Protein AF-D2W5L0-F1 (afdb_monomer_lite)

Organism: Naegleria gruberi (NCBI:txid5762)

Secondary structure (DSSP, 8-state):
------GGGGS-TTSTTS--HHHHHHHHHHHHH---TTS------PBPTTS-B------EEEE-SS-EEEE-HHHHTTSHHHHHHHHH-SSEEEETTEEEEE-GGGGHHHHTS--STT----HHHHHHHHHHHHHS----TTTSS-HHHHHHHHHHHHHTT-HHHHHH-

pLDDT: mean 71.84, std 18.31, range [31.3, 93.44]

Structure (mmCIF, N/CA/C/O backbone):
data_AF-D2W5L0-F1
#
_entry.id   AF-D2W5L0-F1
#
loop_
_atom_site.group_PDB
_atom_site.id
_atom_site.type_symbol
_atom_site.label_atom_id
_atom_site.label_alt_id
_atom_site.label_comp_id
_atom_site.label_asym_id
_atom_site.label_entity_id
_atom_site.label_seq_id
_atom_site.pdbx_PDB_ins_code
_atom_site.Cartn_x
_atom_site.Cartn_y
_atom_site.Cartn_z
_atom_site.occupancy
_atom_site.B_iso_or_equiv
_atom_site.auth_seq_id
_atom_site.auth_comp_id
_atom_site.auth_asym_id
_atom_site.auth_atom_id
_atom_site.pdbx_PDB_model_num
ATOM 1 N N . MET A 1 1 ? -15.204 -23.985 -0.848 1.00 31.30 1 MET A N 1
ATOM 2 C CA . MET A 1 1 ? -13.867 -24.416 -1.318 1.00 31.30 1 MET A CA 1
ATOM 3 C C . MET A 1 1 ? -13.278 -23.299 -2.170 1.00 31.30 1 MET A C 1
ATOM 5 O O . MET A 1 1 ? -13.774 -23.070 -3.264 1.00 31.30 1 MET A O 1
ATOM 9 N N . SER A 1 2 ? -12.301 -22.550 -1.650 1.00 31.39 2 SER A N 1
ATOM 10 C CA . SER A 1 2 ? -11.666 -21.446 -2.387 1.00 31.39 2 SER A CA 1
ATOM 11 C C . SER A 1 2 ? -10.577 -22.006 -3.306 1.00 31.39 2 SER A C 1
ATOM 13 O O . SER A 1 2 ? -9.600 -22.583 -2.828 1.00 31.39 2 SER A O 1
ATOM 15 N N . LYS A 1 3 ? -10.767 -21.903 -4.627 1.00 35.81 3 LYS A N 1
ATOM 16 C CA . LYS A 1 3 ? -9.747 -22.270 -5.617 1.00 35.81 3 LYS A CA 1
ATOM 17 C C . LYS A 1 3 ? -8.685 -21.168 -5.624 1.00 35.81 3 LYS A C 1
ATOM 19 O O . LYS A 1 3 ? -8.900 -20.114 -6.210 1.00 35.81 3 LYS A O 1
ATOM 24 N N . ARG A 1 4 ? -7.546 -21.401 -4.964 1.00 36.72 4 ARG A N 1
ATOM 25 C CA . ARG A 1 4 ? -6.358 -20.547 -5.113 1.00 36.72 4 ARG A CA 1
ATOM 26 C C . ARG A 1 4 ? -5.865 -20.672 -6.557 1.00 36.72 4 ARG A C 1
ATOM 28 O O . ARG A 1 4 ? -5.396 -21.734 -6.956 1.00 36.72 4 ARG A O 1
ATOM 35 N N . PHE A 1 5 ? -6.030 -19.614 -7.345 1.00 41.06 5 PHE A N 1
ATOM 36 C CA . PHE A 1 5 ? -5.530 -19.553 -8.715 1.00 41.06 5 PHE A CA 1
ATOM 37 C C . PHE A 1 5 ? -4.002 -19.427 -8.672 1.00 41.06 5 PHE A C 1
ATOM 39 O O . PHE A 1 5 ? -3.466 -18.446 -8.157 1.00 41.06 5 PHE A O 1
ATOM 46 N N . ASN A 1 6 ? -3.292 -20.449 -9.152 1.00 42.66 6 ASN A N 1
ATOM 47 C CA . ASN A 1 6 ? -1.832 -20.461 -9.173 1.00 42.66 6 ASN A CA 1
ATOM 48 C C . ASN A 1 6 ? -1.334 -19.763 -10.447 1.00 42.66 6 ASN A C 1
ATOM 50 O O . ASN A 1 6 ? -1.079 -20.407 -11.464 1.00 42.66 6 ASN A O 1
ATOM 54 N N . TRP A 1 7 ? -1.246 -18.436 -10.397 1.00 46.84 7 TRP A N 1
ATOM 55 C CA . TRP A 1 7 ? -0.868 -17.562 -11.515 1.00 46.84 7 TRP A CA 1
ATOM 56 C C . TRP A 1 7 ? 0.467 -17.949 -12.177 1.00 46.84 7 TRP A C 1
ATOM 58 O O . TRP A 1 7 ? 0.581 -17.879 -13.397 1.00 46.84 7 TRP A O 1
ATOM 68 N N . LEU A 1 8 ? 1.425 -18.481 -11.407 1.00 43.41 8 LEU A N 1
ATOM 69 C CA . LEU A 1 8 ? 2.719 -18.959 -11.914 1.00 43.41 8 LEU A CA 1
ATOM 70 C C . LEU A 1 8 ? 2.595 -20.124 -12.909 1.00 43.41 8 LEU A C 1
ATOM 72 O O . LEU A 1 8 ? 3.443 -20.290 -13.780 1.00 43.41 8 LEU A O 1
ATOM 76 N N . SER A 1 9 ? 1.533 -20.929 -12.807 1.00 50.88 9 SER A N 1
ATOM 77 C CA . SER A 1 9 ? 1.314 -22.076 -13.700 1.00 50.88 9 SER A CA 1
ATOM 78 C C . SER A 1 9 ? 0.756 -21.698 -15.079 1.00 50.88 9 SER A C 1
ATOM 80 O O . SER A 1 9 ? 0.697 -22.548 -15.963 1.00 50.88 9 SER A O 1
ATOM 82 N N . ALA A 1 10 ? 0.372 -20.431 -15.279 1.00 52.16 10 ALA A N 1
ATOM 83 C CA . ALA A 1 10 ? -0.174 -19.924 -16.537 1.00 52.16 10 ALA A CA 1
ATOM 84 C C . ALA A 1 10 ? 0.893 -19.339 -17.490 1.00 52.16 10 ALA A C 1
ATOM 86 O O . ALA A 1 10 ? 0.531 -18.816 -18.549 1.00 52.16 10 ALA A O 1
ATOM 87 N N . TRP A 1 11 ? 2.185 -19.412 -17.138 1.00 45.28 11 TRP A N 1
ATOM 88 C CA . TRP A 1 11 ? 3.288 -18.971 -17.998 1.00 45.28 11 TRP A CA 1
ATOM 89 C C . TRP A 1 11 ? 3.911 -20.121 -18.800 1.00 45.28 11 TRP A C 1
ATOM 91 O O . TRP A 1 11 ? 4.320 -21.130 -18.218 1.00 45.28 11 TRP A O 1
ATOM 101 N N . PRO A 1 12 ? 4.098 -19.952 -20.121 1.00 44.41 12 PRO A N 1
ATOM 102 C CA . PRO A 1 12 ? 5.098 -20.707 -20.864 1.00 44.41 12 PRO A CA 1
ATOM 103 C C . PRO A 1 12 ? 6.485 -20.369 -20.296 1.00 44.41 12 PRO A C 1
ATOM 105 O O . PRO A 1 12 ? 6.869 -19.199 -20.251 1.00 44.41 12 PRO A O 1
ATOM 108 N N . ARG A 1 13 ? 7.242 -21.383 -19.854 1.00 46.91 13 ARG A N 1
ATOM 109 C CA . ARG A 1 13 ? 8.555 -21.226 -19.184 1.00 46.91 13 ARG A CA 1
ATOM 110 C C . ARG A 1 13 ? 9.589 -20.444 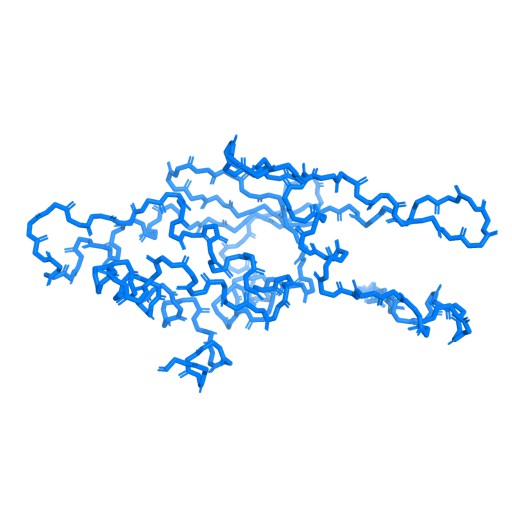-20.006 1.00 46.91 13 ARG A C 1
ATOM 112 O O . ARG A 1 13 ? 10.538 -19.909 -19.460 1.00 46.91 13 ARG A O 1
ATOM 119 N N . ASN A 1 14 ? 9.363 -20.378 -21.306 1.00 46.41 14 ASN A N 1
ATOM 120 C CA . ASN A 1 14 ? 10.218 -19.863 -22.362 1.00 46.41 14 ASN A CA 1
ATOM 121 C C . ASN A 1 14 ? 9.941 -18.385 -22.724 1.00 46.41 14 ASN A C 1
ATOM 123 O O . ASN A 1 14 ? 10.568 -17.870 -23.638 1.00 46.41 14 ASN A O 1
ATOM 127 N N . GLN A 1 15 ? 9.023 -17.696 -22.028 1.00 46.59 15 GLN A N 1
ATOM 128 C CA . GLN A 1 15 ? 8.807 -16.237 -22.153 1.00 46.59 15 GLN A CA 1
ATOM 129 C C . GLN A 1 15 ? 9.205 -15.442 -20.897 1.00 46.59 15 GLN A C 1
ATOM 131 O O . GLN A 1 15 ? 9.070 -14.224 -20.866 1.00 46.59 15 GLN A O 1
ATOM 136 N N . LEU A 1 16 ? 9.680 -16.126 -19.854 1.00 48.03 16 LEU A N 1
ATOM 137 C CA . LEU A 1 16 ? 10.141 -15.504 -18.609 1.00 48.03 16 LEU A CA 1
ATOM 138 C C . LEU A 1 16 ? 11.572 -14.945 -18.718 1.00 48.03 16 LEU A C 1
ATOM 140 O O . LEU A 1 16 ? 12.012 -14.265 -17.800 1.00 48.03 16 LEU A O 1
ATOM 144 N N . GLU A 1 17 ? 12.290 -15.225 -19.811 1.00 48.31 17 GLU A N 1
ATOM 145 C CA . GLU A 1 17 ? 13.724 -14.919 -19.944 1.00 48.31 17 GLU A CA 1
ATOM 146 C C . GLU A 1 17 ? 14.048 -13.450 -20.295 1.00 48.31 17 GLU A C 1
ATOM 148 O O . GLU A 1 17 ? 15.201 -13.063 -20.155 1.00 48.31 17 GLU A O 1
ATOM 153 N N . GLU A 1 18 ? 13.072 -12.600 -20.658 1.00 52.09 18 GLU A N 1
ATOM 154 C CA . GLU A 1 18 ? 13.340 -11.187 -21.026 1.00 52.09 18 GLU A CA 1
ATOM 155 C C . GLU A 1 18 ? 12.385 -10.144 -20.412 1.00 52.09 18 GLU A C 1
ATOM 157 O O . GLU A 1 18 ? 12.520 -8.949 -20.677 1.00 52.09 18 GLU A O 1
ATOM 162 N N . MET A 1 19 ? 11.414 -10.546 -19.584 1.00 58.12 19 MET A N 1
ATOM 163 C CA . MET A 1 19 ? 10.484 -9.591 -18.972 1.00 58.12 19 MET A CA 1
ATOM 164 C C . MET A 1 19 ? 10.980 -9.167 -17.591 1.00 58.12 19 MET A C 1
ATOM 166 O O . MET A 1 19 ? 10.963 -9.962 -16.650 1.00 58.12 19 MET A O 1
ATOM 170 N N . ASP A 1 20 ? 11.364 -7.898 -17.453 1.00 71.75 20 ASP A N 1
ATOM 171 C CA . ASP A 1 20 ? 11.592 -7.294 -16.143 1.00 71.75 20 ASP A CA 1
ATOM 172 C C . ASP A 1 20 ? 10.254 -7.186 -15.392 1.00 71.75 20 ASP A C 1
ATOM 174 O O . ASP A 1 20 ? 9.470 -6.243 -15.552 1.00 71.75 20 ASP A O 1
ATOM 178 N N . MET A 1 21 ? 9.978 -8.215 -14.591 1.00 73.75 21 MET A N 1
ATOM 179 C CA . MET A 1 21 ? 8.761 -8.346 -13.797 1.00 73.75 21 MET A CA 1
ATOM 180 C C . MET A 1 21 ? 8.567 -7.176 -12.833 1.00 73.75 21 MET A C 1
ATOM 182 O O . MET A 1 21 ? 7.425 -6.765 -12.628 1.00 73.75 21 MET A O 1
ATOM 186 N N . SER A 1 22 ? 9.644 -6.618 -12.277 1.00 76.69 22 SER A N 1
ATOM 187 C CA . SER A 1 22 ? 9.567 -5.477 -11.363 1.00 76.69 22 SER A CA 1
ATOM 188 C C . SER A 1 22 ? 9.046 -4.241 -12.088 1.00 76.69 22 SER A C 1
ATOM 190 O O . SER A 1 22 ? 8.096 -3.602 -11.632 1.00 76.69 22 SER A O 1
ATOM 192 N N . ASN A 1 23 ? 9.588 -3.951 -13.273 1.00 77.56 23 ASN A N 1
ATOM 193 C CA . ASN A 1 23 ? 9.125 -2.836 -14.099 1.00 77.56 23 ASN A CA 1
ATOM 194 C C . ASN A 1 23 ? 7.699 -3.044 -14.626 1.00 77.56 23 ASN A C 1
ATOM 196 O O . ASN A 1 23 ? 6.904 -2.102 -14.667 1.00 77.56 23 ASN A O 1
ATOM 200 N N . TYR A 1 24 ? 7.335 -4.274 -14.995 1.00 79.06 24 TYR A N 1
ATOM 201 C CA . TYR A 1 24 ? 5.964 -4.594 -15.396 1.00 79.06 24 TYR A CA 1
ATOM 202 C C . TYR A 1 24 ? 4.952 -4.336 -14.274 1.00 79.06 24 TYR A C 1
ATOM 204 O O . TYR A 1 24 ? 3.954 -3.636 -14.473 1.00 79.06 24 TYR A O 1
ATOM 212 N N . LEU A 1 25 ? 5.217 -4.876 -13.084 1.00 84.00 25 LEU A N 1
ATOM 213 C CA . LEU A 1 25 ? 4.347 -4.747 -11.920 1.00 84.00 25 LEU A CA 1
ATOM 214 C C . LEU A 1 25 ? 4.235 -3.285 -11.465 1.00 84.00 25 LEU A C 1
ATOM 216 O O . LEU A 1 25 ? 3.130 -2.814 -11.186 1.00 84.00 25 LEU A O 1
ATOM 220 N N . LEU A 1 26 ? 5.345 -2.545 -11.458 1.00 84.06 26 LEU A N 1
ATOM 221 C CA . LEU A 1 26 ? 5.360 -1.122 -11.123 1.00 84.06 26 LEU A CA 1
ATOM 222 C C . LEU A 1 26 ? 4.518 -0.287 -12.102 1.00 84.06 26 LEU A C 1
ATOM 224 O O . LEU A 1 26 ? 3.688 0.522 -11.680 1.00 84.06 26 LEU A O 1
ATOM 228 N N . ASN A 1 27 ? 4.659 -0.523 -13.409 1.00 81.19 27 ASN A N 1
ATOM 229 C CA . ASN A 1 27 ? 3.857 0.165 -14.425 1.00 81.19 27 ASN A CA 1
ATOM 230 C C . ASN A 1 27 ? 2.365 -0.168 -14.310 1.00 81.19 27 ASN A C 1
ATOM 232 O O . ASN A 1 27 ? 1.516 0.712 -14.474 1.00 81.19 27 ASN A O 1
ATOM 236 N N . MET A 1 28 ? 2.032 -1.413 -13.963 1.00 83.00 28 MET A N 1
ATOM 237 C CA . MET A 1 28 ? 0.656 -1.810 -13.673 1.00 83.00 28 MET A CA 1
ATOM 238 C C . MET A 1 28 ? 0.087 -1.033 -12.475 1.00 83.00 28 MET A C 1
ATOM 240 O O . MET A 1 28 ? -1.033 -0.528 -12.554 1.00 83.00 28 MET A O 1
ATOM 244 N N . PHE A 1 29 ? 0.850 -0.871 -11.388 1.00 87.12 29 PHE A N 1
ATOM 245 C CA . PHE A 1 29 ? 0.427 -0.061 -10.240 1.00 87.12 29 PHE A CA 1
ATOM 246 C C . PHE A 1 29 ? 0.167 1.403 -10.621 1.00 87.12 29 PHE A C 1
ATOM 248 O O . PHE A 1 29 ? -0.901 1.940 -10.300 1.00 87.12 29 PHE A O 1
ATOM 255 N N . ARG A 1 30 ? 1.106 2.032 -11.340 1.00 85.50 30 ARG A N 1
ATOM 256 C CA . ARG A 1 30 ? 1.011 3.436 -11.777 1.00 85.50 30 ARG A CA 1
ATOM 257 C C . ARG A 1 30 ? -0.177 3.673 -12.706 1.00 85.50 30 ARG A C 1
ATOM 259 O O . ARG A 1 30 ? -0.902 4.651 -12.536 1.00 85.50 30 ARG A O 1
ATOM 266 N N . SER A 1 31 ? -0.429 2.751 -13.636 1.00 83.38 31 SER A N 1
ATOM 267 C CA . SER A 1 31 ? -1.586 2.801 -14.538 1.00 83.38 31 SER A CA 1
ATOM 268 C C . SER A 1 31 ? -2.921 2.754 -13.783 1.00 83.38 31 SER A C 1
ATOM 270 O O . SER A 1 31 ? -3.855 3.475 -14.133 1.00 83.38 31 SER A O 1
ATOM 272 N N . LEU A 1 32 ? -3.012 1.948 -12.721 1.00 84.62 32 LEU A N 1
ATOM 273 C CA . LEU A 1 32 ? -4.243 1.784 -11.942 1.00 84.62 32 LEU A CA 1
ATOM 274 C C . LEU A 1 32 ? -4.550 2.958 -11.005 1.00 84.62 32 LEU A C 1
ATOM 276 O O . LEU A 1 32 ? -5.724 3.217 -10.729 1.00 84.62 32 LEU A O 1
ATOM 280 N N . ASN A 1 33 ? -3.517 3.631 -10.493 1.00 85.88 33 ASN A N 1
ATOM 281 C CA . ASN A 1 33 ? -3.644 4.599 -9.397 1.00 85.88 33 ASN A CA 1
ATOM 282 C C . ASN A 1 33 ? -3.308 6.044 -9.798 1.00 85.88 33 ASN A C 1
ATOM 284 O O . ASN A 1 33 ? -3.516 6.966 -9.006 1.00 85.88 33 ASN A O 1
ATOM 288 N N . GLY A 1 34 ? -2.856 6.252 -11.038 1.00 73.00 34 GLY A N 1
ATOM 289 C CA . GLY A 1 34 ? -2.348 7.530 -11.522 1.00 73.00 34 GLY A CA 1
ATOM 290 C C . G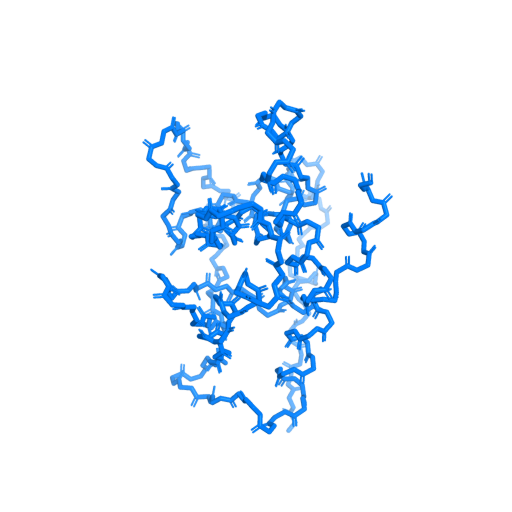LY A 1 34 ? -0.997 7.838 -10.880 1.00 73.00 34 GLY A C 1
ATOM 291 O O . GLY A 1 34 ? -0.919 8.057 -9.672 1.00 73.00 34 GLY A O 1
ATOM 292 N N . GLY A 1 35 ? 0.066 7.853 -11.685 1.00 58.34 35 GLY A N 1
ATOM 293 C CA . GLY A 1 35 ? 1.375 8.318 -11.229 1.00 58.34 35 GLY A CA 1
ATOM 294 C C . GLY A 1 35 ? 1.331 9.788 -10.799 1.00 58.34 35 GLY A C 1
ATOM 295 O O . GLY A 1 35 ? 0.497 10.564 -11.280 1.00 58.34 35 GLY A O 1
ATOM 296 N N . SER A 1 36 ? 2.237 10.178 -9.898 1.00 49.47 36 SER A N 1
ATOM 297 C CA . SER A 1 36 ? 2.577 11.594 -9.718 1.00 49.47 36 SER A CA 1
ATOM 298 C C . SER A 1 36 ? 2.970 12.167 -11.082 1.00 49.47 36 SER A C 1
ATOM 300 O O . SER A 1 36 ? 3.672 11.512 -11.846 1.00 49.47 36 SER A O 1
ATOM 302 N N . LYS A 1 37 ? 2.463 13.353 -11.413 1.00 41.88 37 LYS A N 1
ATOM 303 C CA . LYS A 1 37 ? 2.362 13.915 -12.772 1.00 41.88 37 LYS A CA 1
ATOM 304 C C . LYS A 1 37 ? 3.675 14.227 -13.517 1.00 41.88 37 LYS A C 1
ATOM 306 O O . LYS A 1 37 ? 3.587 14.863 -14.561 1.00 41.88 37 LYS A O 1
ATOM 311 N N . ASP A 1 38 ? 4.836 13.768 -13.058 1.00 39.41 38 ASP A N 1
ATOM 312 C CA . ASP A 1 38 ? 6.126 14.267 -13.558 1.00 39.41 38 ASP A CA 1
ATOM 313 C C . ASP A 1 38 ? 7.032 13.237 -14.242 1.00 39.41 38 ASP A C 1
ATOM 315 O O . ASP A 1 38 ? 8.087 13.622 -14.730 1.00 39.41 38 ASP A O 1
ATOM 319 N N . ASP A 1 39 ? 6.626 11.973 -14.377 1.00 38.03 39 ASP A N 1
ATOM 320 C CA . ASP A 1 39 ? 7.420 11.002 -15.136 1.00 38.03 39 ASP A CA 1
ATOM 321 C C . ASP A 1 39 ? 6.687 10.562 -16.402 1.00 38.03 39 ASP A C 1
ATOM 323 O O . ASP A 1 39 ? 5.529 10.134 -16.350 1.00 38.03 39 ASP A O 1
ATOM 327 N N . ASP A 1 40 ? 7.405 10.633 -17.527 1.00 36.44 40 ASP A N 1
ATOM 328 C CA . ASP A 1 40 ? 7.120 10.023 -18.829 1.00 36.44 40 ASP A CA 1
ATOM 329 C C . ASP A 1 40 ? 6.999 8.489 -18.708 1.00 36.44 40 ASP A C 1
ATOM 331 O O . ASP A 1 40 ? 7.762 7.719 -19.296 1.00 36.44 40 ASP A O 1
ATOM 335 N N . ALA A 1 41 ? 6.042 8.012 -17.912 1.00 38.44 41 ALA A N 1
ATOM 336 C CA . ALA A 1 41 ? 5.726 6.607 -17.756 1.00 38.44 41 ALA A CA 1
ATOM 337 C C . ALA A 1 41 ? 5.085 6.127 -19.059 1.00 38.44 41 ALA A C 1
ATOM 339 O O . ALA A 1 41 ? 3.861 6.082 -19.207 1.00 38.44 41 ALA A O 1
ATOM 340 N N . GLN A 1 42 ? 5.933 5.786 -20.030 1.00 38.44 42 GLN A N 1
ATOM 341 C CA . GLN A 1 42 ? 5.531 5.015 -21.191 1.00 38.44 42 GLN A CA 1
ATOM 342 C C . GLN A 1 42 ? 4.807 3.775 -20.673 1.00 38.44 42 GLN A C 1
ATOM 344 O O . GLN A 1 42 ? 5.380 2.954 -19.955 1.00 38.44 42 GLN A O 1
ATOM 349 N N . SER A 1 43 ? 3.521 3.655 -20.999 1.00 40.16 43 SER A N 1
ATOM 350 C CA . SER A 1 43 ? 2.751 2.460 -20.696 1.00 40.16 43 SER A CA 1
ATOM 351 C C . SER A 1 43 ? 3.347 1.306 -21.501 1.00 40.16 43 SER A C 1
ATOM 353 O O . SER A 1 43 ? 2.994 1.103 -22.663 1.00 40.16 43 SER A O 1
ATOM 355 N N . VAL A 1 44 ? 4.290 0.568 -20.920 1.00 43.06 44 VAL A N 1
ATOM 356 C CA . VAL A 1 44 ? 4.808 -0.642 -21.555 1.00 43.06 44 VAL A CA 1
ATOM 357 C C . VAL A 1 44 ? 3.711 -1.696 -21.437 1.00 43.06 44 VAL A C 1
ATOM 359 O O . VAL A 1 44 ? 3.501 -2.298 -20.385 1.00 43.06 44 VAL A O 1
ATOM 362 N N . VAL A 1 45 ? 2.937 -1.856 -22.509 1.00 44.94 45 VAL A N 1
ATOM 363 C CA . VAL A 1 45 ? 1.944 -2.922 -22.637 1.00 44.94 45 VAL A CA 1
ATOM 364 C C . VAL A 1 45 ? 2.707 -4.196 -22.981 1.00 44.94 45 VAL A C 1
ATOM 366 O O . VAL A 1 45 ? 3.107 -4.389 -24.125 1.00 44.94 45 VAL A O 1
ATOM 369 N N . TYR A 1 46 ? 2.932 -5.062 -21.994 1.00 48.75 46 TYR A N 1
ATOM 370 C CA . TYR A 1 46 ? 3.566 -6.356 -22.237 1.00 48.75 46 TYR A CA 1
ATOM 371 C C . TYR A 1 46 ? 2.562 -7.291 -22.918 1.00 48.75 46 TYR A C 1
ATOM 373 O O . TYR A 1 46 ? 1.502 -7.609 -22.370 1.00 48.75 46 TYR A O 1
ATOM 381 N N . GLN A 1 47 ? 2.885 -7.681 -24.149 1.00 42.50 47 GLN A N 1
ATOM 382 C CA . GLN A 1 47 ? 2.076 -8.559 -24.989 1.00 42.50 47 GLN A CA 1
ATOM 383 C C . GLN A 1 47 ? 2.559 -10.005 -24.821 1.00 42.50 47 GLN A C 1
ATOM 385 O O . GLN A 1 47 ? 3.758 -10.276 -24.873 1.00 42.50 47 GLN A O 1
ATOM 390 N N . ARG A 1 48 ? 1.635 -10.952 -24.619 1.00 46.22 48 ARG A N 1
ATOM 391 C CA . ARG A 1 48 ? 1.934 -12.389 -24.736 1.00 46.22 48 ARG A CA 1
ATOM 392 C C . ARG A 1 48 ? 2.331 -12.747 -26.176 1.00 46.22 48 ARG A C 1
ATOM 394 O O . ARG A 1 48 ? 2.092 -11.983 -27.105 1.00 46.22 48 ARG A O 1
ATOM 401 N N . SER A 1 49 ? 2.852 -13.963 -26.376 1.00 48.56 49 SER A N 1
ATOM 402 C CA . SER A 1 49 ? 3.092 -14.563 -27.712 1.00 48.56 49 SER A CA 1
ATOM 403 C C . SER A 1 49 ? 1.868 -14.571 -28.640 1.00 48.56 49 SER A C 1
ATOM 405 O O . SER A 1 49 ? 2.029 -14.708 -29.848 1.00 48.56 49 SER A O 1
ATOM 407 N N . ASP A 1 50 ? 0.659 -14.445 -28.090 1.00 52.91 50 ASP A N 1
ATOM 408 C CA . ASP A 1 50 ? -0.618 -14.377 -28.806 1.00 52.91 50 ASP A CA 1
ATOM 409 C C . ASP A 1 50 ? -1.132 -12.933 -29.014 1.00 52.91 50 ASP A C 1
ATOM 411 O O . ASP A 1 50 ? -2.286 -12.738 -29.397 1.00 52.91 50 ASP A O 1
ATOM 415 N N . ASN A 1 51 ? -0.289 -11.918 -28.780 1.00 52.16 51 ASN A N 1
ATOM 416 C CA . ASN A 1 51 ? -0.617 -10.490 -28.855 1.00 52.16 51 ASN A CA 1
ATOM 417 C C . ASN A 1 51 ? -1.692 -10.000 -27.865 1.00 52.16 51 ASN A C 1
ATOM 419 O O . ASN A 1 51 ? -2.167 -8.869 -28.002 1.00 52.16 51 ASN A O 1
ATOM 423 N N . GLN A 1 52 ? -2.071 -10.779 -26.844 1.00 47.16 52 GLN A N 1
ATOM 424 C CA . GLN A 1 52 ? -3.014 -10.307 -25.826 1.00 47.16 52 GLN A CA 1
ATOM 425 C C . GLN A 1 52 ? -2.288 -9.797 -24.569 1.00 47.16 52 GLN A C 1
ATOM 427 O O . GLN A 1 52 ? -1.418 -10.489 -24.031 1.00 47.16 52 GLN A O 1
ATOM 432 N N . PRO A 1 53 ? -2.621 -8.594 -24.060 1.00 52.56 53 PRO A N 1
ATOM 433 C CA . PRO A 1 53 ? -2.104 -8.137 -22.778 1.00 52.56 53 PRO A CA 1
ATOM 434 C C . PRO A 1 53 ? -2.676 -9.014 -21.658 1.00 52.56 53 PRO A C 1
ATOM 436 O O . PRO A 1 53 ? -3.891 -9.201 -21.558 1.00 52.56 53 PRO A O 1
ATOM 439 N N . LEU A 1 54 ? -1.811 -9.551 -20.792 1.00 55.84 54 LEU A N 1
ATOM 440 C CA . LEU A 1 54 ? -2.264 -10.221 -19.575 1.00 55.84 54 LEU A CA 1
ATOM 441 C C . LEU A 1 54 ? -2.773 -9.145 -18.610 1.00 55.84 54 LEU A C 1
ATOM 443 O O . LEU A 1 54 ? -1.990 -8.408 -18.019 1.00 55.84 54 LEU A O 1
ATOM 447 N N . ILE A 1 55 ? -4.092 -9.029 -18.476 1.00 62.44 55 ILE A N 1
ATOM 448 C CA . ILE A 1 55 ? -4.716 -8.076 -17.557 1.00 62.44 55 ILE A CA 1
ATOM 449 C C . ILE A 1 55 ? -5.115 -8.841 -16.301 1.00 62.44 55 ILE A C 1
ATOM 451 O O . ILE A 1 55 ? -6.094 -9.589 -16.305 1.00 62.44 55 ILE A O 1
ATOM 455 N N . VAL A 1 56 ? -4.361 -8.656 -15.217 1.00 69.94 56 VAL A N 1
ATOM 456 C CA . VAL A 1 56 ? -4.799 -9.091 -13.889 1.00 69.94 56 VAL A CA 1
ATOM 457 C C . VAL A 1 56 ? -5.631 -7.953 -13.293 1.00 69.94 56 VAL A C 1
ATOM 459 O O . VAL A 1 56 ? -5.106 -6.856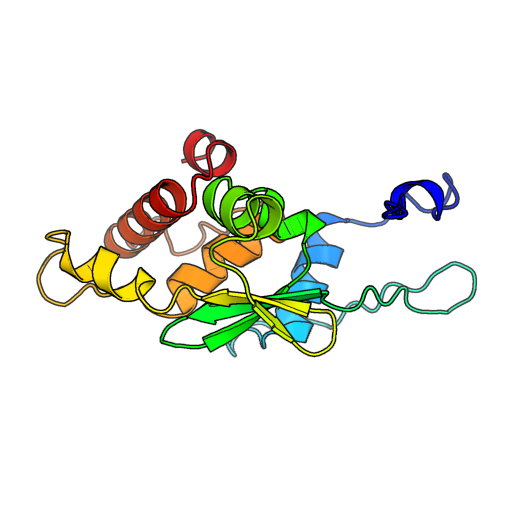 -13.116 1.00 69.94 56 VAL A O 1
ATOM 462 N N . PRO A 1 57 ? -6.939 -8.142 -13.039 1.00 78.62 57 PRO A N 1
ATOM 463 C CA . PRO A 1 57 ? -7.748 -7.089 -12.446 1.00 78.62 57 PRO A CA 1
ATOM 464 C C . PRO A 1 57 ? -7.401 -6.917 -10.956 1.00 78.62 57 PRO A C 1
ATOM 466 O O . PRO A 1 57 ? -7.230 -7.917 -10.250 1.00 78.62 57 PRO A O 1
ATOM 469 N N . PRO A 1 58 ? -7.373 -5.676 -10.435 1.00 85.75 58 PRO A N 1
ATOM 470 C CA . PRO A 1 58 ? -7.171 -5.441 -9.012 1.00 85.75 58 PRO A CA 1
ATOM 471 C C . PRO A 1 58 ? -8.356 -5.988 -8.205 1.00 85.75 58 PRO A C 1
ATOM 473 O O . PRO A 1 58 ? -9.523 -5.709 -8.505 1.00 85.75 58 PRO A O 1
ATOM 476 N N . ASN A 1 59 ? -8.047 -6.748 -7.157 1.00 87.81 59 ASN A N 1
ATOM 477 C CA . ASN A 1 59 ? -9.004 -7.428 -6.279 1.00 87.81 59 ASN A CA 1
ATOM 478 C C . ASN A 1 59 ? -9.009 -6.879 -4.841 1.00 87.81 59 ASN A C 1
ATOM 480 O O . ASN A 1 59 ? -9.751 -7.378 -3.993 1.00 87.81 59 ASN A O 1
ATOM 484 N N . VAL A 1 60 ? -8.212 -5.845 -4.567 1.00 91.12 60 VAL A N 1
ATOM 485 C CA . VAL A 1 60 ? -8.176 -5.133 -3.288 1.00 91.12 60 VAL A CA 1
ATOM 486 C C . VAL A 1 60 ? -8.311 -3.633 -3.537 1.00 91.12 60 VAL A C 1
ATOM 488 O O . VAL A 1 60 ? -7.725 -3.085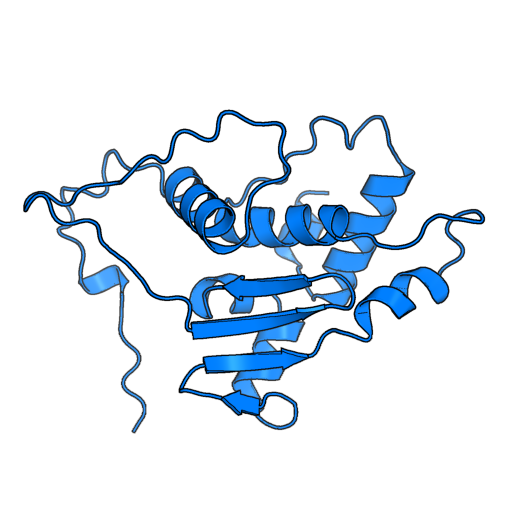 -4.472 1.00 91.12 60 VAL A O 1
ATOM 491 N N . MET A 1 61 ? -9.078 -2.968 -2.681 1.00 93.44 61 MET A N 1
ATOM 492 C CA . MET A 1 61 ? -9.182 -1.523 -2.589 1.00 93.44 61 MET A CA 1
ATOM 493 C C . MET A 1 61 ? -8.681 -1.072 -1.216 1.00 93.44 61 MET A C 1
ATOM 495 O O . MET A 1 61 ? -9.278 -1.431 -0.204 1.00 93.44 61 MET A O 1
ATOM 499 N N . ILE A 1 62 ? -7.593 -0.302 -1.174 1.00 93.19 62 ILE A N 1
ATOM 500 C CA . ILE A 1 62 ? -7.076 0.289 0.068 1.00 93.19 62 ILE A CA 1
ATOM 501 C C . ILE A 1 62 ? -7.582 1.723 0.156 1.00 93.19 62 ILE A C 1
ATOM 503 O O . ILE A 1 62 ? -7.251 2.551 -0.691 1.00 93.19 62 ILE A O 1
ATOM 507 N N . LYS A 1 63 ? -8.367 2.029 1.185 1.00 92.00 63 LYS A N 1
ATOM 508 C CA . LYS A 1 63 ? -8.870 3.381 1.431 1.00 92.00 63 LYS A CA 1
ATOM 509 C C . LYS A 1 63 ? -7.943 4.106 2.389 1.00 92.00 63 LYS A C 1
ATOM 511 O O . LYS A 1 63 ? -7.736 3.653 3.506 1.00 92.00 63 LYS A O 1
ATOM 516 N N . THR A 1 64 ? -7.401 5.236 1.964 1.00 90.50 64 THR A N 1
ATOM 517 C CA . THR A 1 64 ? -6.628 6.147 2.816 1.00 90.50 64 THR A CA 1
ATOM 518 C C . THR A 1 64 ? -7.358 7.490 2.908 1.00 90.50 64 THR A C 1
ATOM 520 O O . THR A 1 64 ? -8.301 7.717 2.148 1.00 90.50 64 THR A O 1
ATOM 523 N N . PRO A 1 65 ? -6.939 8.418 3.784 1.00 87.38 65 PRO A N 1
ATOM 524 C CA . PRO A 1 65 ? -7.536 9.758 3.859 1.00 87.38 65 PRO A CA 1
ATOM 525 C C . PRO A 1 65 ? -7.406 10.565 2.572 1.00 87.38 65 PRO A C 1
ATOM 527 O O . PRO A 1 65 ? -8.183 11.484 2.337 1.00 87.38 65 PRO A O 1
ATOM 530 N N . TRP A 1 66 ? -6.400 10.245 1.760 1.00 87.00 66 TRP A N 1
ATOM 531 C CA . TRP A 1 66 ? -6.037 11.035 0.588 1.00 87.00 66 TRP A CA 1
ATOM 532 C C . TRP A 1 66 ? -6.472 10.380 -0.721 1.00 87.00 66 TRP A C 1
ATOM 534 O O . TRP A 1 66 ? -6.646 11.073 -1.722 1.00 87.00 66 TRP A O 1
ATOM 544 N N . PHE A 1 67 ? -6.582 9.049 -0.744 1.00 89.94 67 PHE A N 1
ATOM 545 C CA . PHE A 1 67 ? -6.773 8.298 -1.979 1.00 89.94 67 PHE A CA 1
ATOM 546 C C . PHE A 1 67 ? -7.340 6.889 -1.752 1.00 89.94 67 PHE A C 1
ATOM 548 O O . PHE A 1 67 ? -7.070 6.252 -0.730 1.00 89.94 67 PHE A O 1
ATOM 555 N N . GLU A 1 68 ? -8.082 6.378 -2.738 1.00 92.06 68 GLU A N 1
ATOM 556 C CA . GLU A 1 68 ? -8.540 4.986 -2.787 1.00 92.06 68 GLU A CA 1
ATOM 557 C C . GLU A 1 68 ? -7.712 4.208 -3.820 1.00 92.06 68 GLU A C 1
ATOM 559 O O . GLU A 1 68 ? -7.872 4.378 -5.030 1.00 92.06 68 GLU A O 1
ATOM 564 N N . TYR A 1 69 ? -6.821 3.342 -3.342 1.00 93.25 69 TYR A N 1
ATOM 565 C CA . TYR A 1 69 ? -5.903 2.583 -4.185 1.00 93.25 69 TYR A CA 1
ATOM 566 C C . TYR A 1 69 ? -6.524 1.287 -4.682 1.00 93.25 69 TYR A C 1
ATOM 568 O O . TYR A 1 69 ? -7.071 0.513 -3.899 1.00 93.25 69 TYR A O 1
ATOM 576 N N . LYS A 1 70 ? -6.347 0.996 -5.968 1.00 92.50 70 LYS A N 1
ATOM 577 C CA . LYS A 1 70 ? -6.680 -0.284 -6.600 1.00 92.50 70 LYS A CA 1
ATOM 578 C C . LYS A 1 70 ? -5.415 -1.126 -6.702 1.00 92.50 70 LYS A C 1
ATOM 580 O O . LYS A 1 70 ? -4.468 -0.750 -7.394 1.00 92.50 70 LYS A O 1
ATOM 585 N N . VAL A 1 71 ? -5.394 -2.260 -6.007 1.00 92.94 71 VAL A N 1
ATOM 586 C CA . VAL A 1 71 ? -4.197 -3.096 -5.851 1.00 92.94 71 VAL A CA 1
ATOM 587 C C . VAL A 1 71 ? -4.516 -4.590 -5.904 1.00 92.94 71 VAL A C 1
ATOM 589 O O . VAL A 1 71 ? -5.677 -5.004 -5.938 1.00 92.94 71 VAL A O 1
ATOM 592 N N . HIS A 1 72 ? -3.461 -5.400 -5.930 1.00 90.75 72 HIS A N 1
ATOM 593 C CA . HIS A 1 72 ? -3.534 -6.851 -6.024 1.00 90.75 72 HIS A CA 1
ATOM 594 C C . HIS A 1 72 ? -3.208 -7.506 -4.685 1.00 90.75 72 HIS A C 1
ATOM 596 O O . HIS A 1 72 ? -2.190 -7.188 -4.070 1.00 90.75 72 HIS A O 1
ATOM 602 N N . ASP A 1 73 ? -4.035 -8.456 -4.253 1.00 89.81 73 ASP A N 1
ATOM 603 C CA . ASP A 1 73 ? -3.887 -9.135 -2.965 1.00 89.81 73 ASP A CA 1
ATOM 604 C C . ASP A 1 73 ? -2.542 -9.857 -2.831 1.00 89.81 73 ASP A C 1
ATOM 606 O O . ASP A 1 73 ? -1.907 -9.762 -1.786 1.00 89.81 73 ASP A O 1
ATOM 610 N N . PHE A 1 74 ? -2.071 -10.525 -3.886 1.00 87.25 74 PHE A N 1
ATOM 611 C CA . PHE A 1 74 ? -0.788 -11.230 -3.879 1.00 87.25 74 PHE A CA 1
ATOM 612 C C . PHE A 1 74 ? 0.417 -10.291 -3.710 1.00 87.25 74 PHE A C 1
ATOM 614 O O . PHE A 1 74 ? 1.449 -10.731 -3.209 1.00 87.25 74 PHE A O 1
ATOM 621 N N . ILE A 1 75 ? 0.272 -9.009 -4.062 1.00 91.19 75 ILE A N 1
ATOM 622 C CA . ILE A 1 75 ? 1.282 -7.973 -3.822 1.00 91.19 75 ILE A CA 1
ATOM 623 C C . ILE A 1 75 ? 1.145 -7.419 -2.405 1.00 91.19 75 ILE A C 1
ATOM 625 O O . ILE A 1 75 ? 2.085 -7.470 -1.614 1.00 91.19 75 ILE A O 1
ATOM 629 N N . VAL A 1 76 ? -0.037 -6.920 -2.036 1.00 92.25 76 VAL A N 1
ATOM 630 C CA . VAL A 1 76 ? -0.190 -6.189 -0.767 1.00 92.25 76 VAL A CA 1
ATOM 631 C C . VAL A 1 76 ? -0.161 -7.087 0.464 1.00 92.25 76 VAL A C 1
ATOM 633 O O . VAL A 1 76 ? 0.172 -6.618 1.546 1.00 92.25 76 VAL A O 1
ATOM 636 N N . LYS A 1 77 ? -0.382 -8.400 0.319 1.00 92.06 77 LYS A N 1
ATOM 637 C CA . LYS A 1 77 ? -0.152 -9.382 1.395 1.00 92.06 77 LYS A CA 1
ATOM 638 C C . LYS A 1 77 ? 1.318 -9.524 1.790 1.00 92.06 77 LYS A C 1
ATOM 640 O O . LYS A 1 77 ? 1.617 -10.243 2.742 1.00 92.06 77 LYS A O 1
ATOM 645 N N . ARG A 1 78 ? 2.254 -8.873 1.101 1.00 90.50 78 ARG A N 1
ATOM 646 C CA . ARG A 1 78 ? 3.632 -8.720 1.587 1.00 90.50 78 ARG A CA 1
ATOM 647 C C . ARG A 1 78 ? 3.711 -7.837 2.839 1.00 90.50 78 ARG A C 1
ATOM 649 O O . ARG A 1 78 ? 4.593 -8.062 3.657 1.00 90.50 78 ARG A O 1
ATOM 656 N N . SER A 1 79 ? 2.755 -6.925 3.031 1.00 92.88 79 SER A N 1
ATOM 657 C CA . SER A 1 79 ? 2.505 -6.262 4.315 1.00 92.88 79 SER A CA 1
ATOM 658 C C . SER A 1 79 ? 1.874 -7.240 5.299 1.00 92.88 79 SER A C 1
ATOM 660 O O . SER A 1 79 ? 0.820 -7.819 5.021 1.00 92.88 79 SER A O 1
ATOM 662 N N . GLY A 1 80 ? 2.498 -7.408 6.468 1.00 91.25 80 GLY A N 1
ATOM 663 C CA . GLY A 1 80 ? 1.949 -8.235 7.539 1.00 91.25 80 GLY A CA 1
ATOM 664 C C . GLY A 1 80 ? 0.613 -7.698 8.057 1.00 91.25 80 GLY A C 1
ATOM 665 O O . GLY A 1 80 ? -0.308 -8.482 8.295 1.00 91.25 80 GLY A O 1
ATOM 666 N N . LEU A 1 81 ? 0.465 -6.370 8.152 1.00 90.56 81 LEU A N 1
ATOM 667 C CA . LEU A 1 81 ? -0.786 -5.728 8.555 1.00 90.56 81 LEU A CA 1
ATOM 668 C C . LEU A 1 81 ? -1.905 -5.998 7.543 1.00 90.56 81 LEU A C 1
ATOM 670 O O . LEU A 1 81 ? -2.942 -6.542 7.919 1.00 90.56 81 LEU A O 1
ATOM 674 N N . ILE A 1 82 ? -1.687 -5.678 6.263 1.00 91.38 82 ILE A N 1
ATOM 675 C CA . ILE A 1 82 ? -2.710 -5.857 5.222 1.00 91.38 82 ILE A CA 1
ATOM 676 C C . ILE A 1 82 ? -3.053 -7.342 5.059 1.00 91.38 82 ILE A C 1
ATOM 678 O O . ILE A 1 82 ? -4.224 -7.692 4.903 1.00 91.38 82 ILE A O 1
ATOM 682 N N . ARG A 1 83 ? -2.059 -8.238 5.156 1.00 91.94 83 ARG A N 1
ATOM 683 C CA . ARG A 1 83 ? -2.297 -9.686 5.155 1.00 91.94 83 ARG A CA 1
ATOM 684 C C . ARG A 1 83 ? -3.251 -10.093 6.270 1.00 91.94 83 ARG A C 1
ATOM 686 O O . ARG A 1 83 ? -4.241 -10.756 5.978 1.00 91.94 83 ARG A O 1
ATOM 693 N N . ARG A 1 84 ? -2.985 -9.679 7.515 1.00 90.06 84 ARG A N 1
ATOM 694 C CA . ARG A 1 84 ? -3.865 -9.973 8.656 1.00 90.06 84 ARG A CA 1
ATOM 695 C C . ARG A 1 84 ? -5.271 -9.435 8.425 1.00 90.06 84 ARG A C 1
ATOM 697 O O . ARG A 1 84 ? -6.215 -10.195 8.592 1.00 90.06 84 ARG A O 1
ATOM 704 N N . MET A 1 85 ? -5.412 -8.195 7.957 1.00 89.38 85 MET A N 1
ATOM 705 C CA . MET A 1 85 ? -6.724 -7.607 7.662 1.00 89.38 85 MET A CA 1
ATOM 706 C C . MET A 1 85 ? -7.510 -8.450 6.642 1.00 89.38 85 MET A C 1
ATOM 708 O O . MET A 1 85 ? -8.660 -8.806 6.891 1.00 89.38 85 MET A O 1
ATOM 712 N N . ILE A 1 86 ? -6.887 -8.833 5.520 1.00 88.88 86 ILE A N 1
ATOM 713 C CA . ILE A 1 86 ? -7.550 -9.623 4.468 1.00 88.88 86 ILE A CA 1
ATOM 714 C C . ILE A 1 86 ? -7.864 -11.055 4.935 1.00 88.88 86 ILE A C 1
ATOM 716 O O . ILE A 1 86 ? -8.913 -11.597 4.594 1.00 88.88 86 ILE A O 1
ATOM 720 N N . GLU A 1 87 ? -6.958 -11.695 5.677 1.00 88.38 87 GLU A N 1
ATOM 721 C CA . GLU A 1 87 ? -7.071 -13.115 6.037 1.00 88.38 87 GLU A CA 1
ATOM 722 C C . GLU A 1 87 ? -7.900 -13.367 7.300 1.00 88.38 87 GLU A C 1
ATOM 724 O O . GLU A 1 87 ? -8.539 -14.413 7.400 1.00 88.38 87 GLU A O 1
ATOM 729 N N . GLN A 1 88 ? -7.916 -12.431 8.252 1.00 80.69 88 GLN A N 1
ATOM 730 C CA . GLN A 1 88 ? -8.617 -12.585 9.533 1.00 80.69 88 GLN A CA 1
ATOM 731 C C . GLN A 1 88 ? -10.074 -12.095 9.481 1.00 80.69 88 GLN A C 1
ATOM 733 O O . GLN A 1 88 ? -10.828 -12.334 10.419 1.00 80.69 88 GLN A O 1
ATOM 738 N N . SER A 1 89 ? -10.520 -11.537 8.346 1.00 63.88 89 SER A N 1
ATOM 739 C CA . SER A 1 89 ? -11.918 -11.235 7.963 1.00 63.88 89 SER A CA 1
ATOM 740 C C . SER A 1 89 ? -12.731 -10.292 8.863 1.00 63.88 89 SER A C 1
ATOM 742 O O . SER A 1 89 ? -13.783 -9.832 8.429 1.00 63.88 89 SER A O 1
ATOM 744 N N . SER A 1 90 ? -12.266 -9.957 10.069 1.00 63.06 90 SER A N 1
ATOM 745 C CA . SER A 1 90 ? -12.960 -9.062 11.005 1.00 63.06 90 SER A CA 1
ATOM 746 C C . SER A 1 90 ? -13.006 -7.609 10.536 1.00 63.06 90 SER A C 1
ATOM 748 O O . SER A 1 90 ? -13.948 -6.898 10.872 1.00 63.06 90 SER A O 1
ATOM 750 N N . ASP A 1 91 ? -12.022 -7.185 9.739 1.00 63.19 91 ASP A N 1
ATOM 751 C CA . ASP A 1 91 ? -11.750 -5.765 9.473 1.00 63.19 91 ASP A CA 1
ATOM 752 C C . ASP A 1 91 ? -11.790 -5.393 7.981 1.00 63.19 91 ASP A C 1
ATOM 754 O O . ASP A 1 91 ? -11.359 -4.307 7.594 1.00 63.19 91 ASP A O 1
ATOM 758 N N . VAL A 1 92 ? -12.281 -6.292 7.119 1.00 77.19 92 VAL A N 1
ATOM 759 C CA . VAL A 1 92 ? -12.305 -6.087 5.662 1.00 77.19 92 VAL A CA 1
ATOM 760 C C . VAL A 1 92 ? -13.689 -6.379 5.106 1.00 77.19 92 VAL A C 1
ATOM 762 O O . VAL A 1 92 ? -14.178 -7.507 5.156 1.00 77.19 92 VAL A O 1
ATOM 765 N N . ALA A 1 93 ? -14.309 -5.357 4.519 1.00 81.94 93 ALA A N 1
ATOM 766 C CA . ALA A 1 93 ? -15.547 -5.526 3.773 1.00 81.94 93 ALA A CA 1
ATOM 767 C C . ALA A 1 93 ? -15.254 -6.139 2.396 1.00 81.94 93 ALA A C 1
ATOM 769 O O . ALA A 1 93 ? -14.226 -5.849 1.785 1.00 81.94 93 ALA A O 1
ATOM 770 N N . ILE A 1 94 ? -16.167 -6.961 1.879 1.00 83.62 94 ILE A N 1
ATOM 771 C CA . ILE A 1 94 ? -16.116 -7.428 0.490 1.00 83.62 94 ILE A CA 1
ATOM 772 C C . ILE A 1 94 ? -17.205 -6.690 -0.284 1.00 83.62 94 ILE A C 1
ATOM 774 O O . ILE A 1 94 ? -18.389 -6.884 -0.018 1.00 83.62 94 ILE A O 1
ATOM 778 N N . VAL A 1 95 ? -16.804 -5.846 -1.234 1.00 81.94 95 VAL A N 1
ATOM 779 C CA . VAL A 1 95 ? -17.709 -5.050 -2.079 1.00 81.94 95 VAL A CA 1
ATOM 780 C C . VAL A 1 95 ? -17.401 -5.373 -3.535 1.00 81.94 95 VAL A C 1
ATOM 782 O O . VAL A 1 95 ? -16.243 -5.317 -3.945 1.00 81.94 95 VAL A O 1
ATOM 785 N N . ASP A 1 96 ? -18.413 -5.780 -4.303 1.00 82.25 96 ASP A N 1
ATOM 786 C CA . ASP A 1 96 ? -18.278 -6.192 -5.712 1.00 82.25 96 ASP A CA 1
ATOM 787 C C . ASP A 1 96 ? -17.166 -7.232 -5.955 1.00 82.25 96 ASP A C 1
ATOM 789 O O . ASP A 1 96 ? -16.423 -7.179 -6.935 1.00 82.25 96 ASP A O 1
ATOM 793 N N . GLY A 1 97 ? -17.014 -8.178 -5.020 1.00 79.25 97 GLY A N 1
ATOM 794 C CA . GLY A 1 97 ? -15.988 -9.223 -5.082 1.00 79.25 97 GLY A CA 1
ATOM 795 C C . GLY A 1 97 ? -14.560 -8.750 -4.781 1.00 79.25 97 GLY A C 1
ATOM 796 O O . GLY A 1 97 ? -13.621 -9.519 -4.982 1.00 79.25 97 GLY A O 1
ATOM 797 N N . LYS A 1 98 ? -14.379 -7.516 -4.292 1.00 83.94 98 LYS A N 1
ATOM 798 C CA . LYS A 1 98 ? -13.081 -6.939 -3.916 1.00 83.94 98 LYS A CA 1
ATOM 799 C C . LY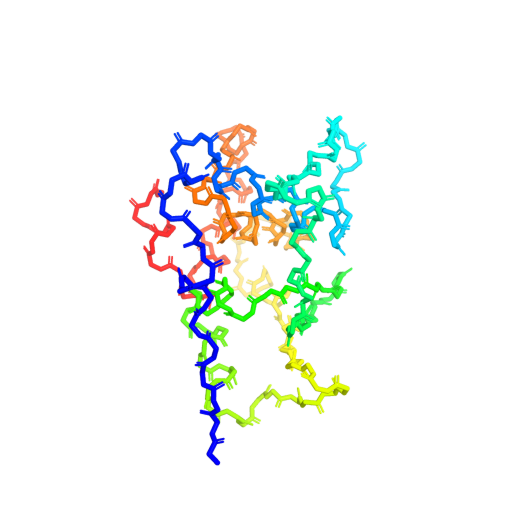S A 1 98 ? -12.976 -6.754 -2.410 1.00 83.94 98 LYS A C 1
ATOM 801 O O . LYS A 1 98 ? -13.936 -6.337 -1.766 1.00 83.94 98 LYS A O 1
ATOM 806 N N . TYR A 1 99 ? -11.792 -7.008 -1.866 1.00 89.00 99 TYR A N 1
ATOM 807 C CA . TYR A 1 99 ? -11.480 -6.704 -0.472 1.00 89.00 99 TYR A CA 1
ATOM 808 C C . TYR A 1 99 ? -11.328 -5.194 -0.289 1.00 89.00 99 TYR A C 1
ATOM 810 O O . TYR A 1 99 ? -10.548 -4.572 -1.001 1.00 89.00 99 TYR A O 1
ATOM 818 N N . VAL A 1 100 ? -12.035 -4.606 0.669 1.00 91.06 100 VAL A N 1
ATOM 819 C CA . VAL A 1 100 ? -11.930 -3.191 1.030 1.00 91.06 100 VAL A CA 1
ATOM 820 C C . VAL A 1 100 ? -11.199 -3.081 2.360 1.00 91.06 100 VAL A C 1
ATOM 822 O O . VAL A 1 100 ? -11.738 -3.429 3.408 1.00 91.06 100 VAL A O 1
ATOM 825 N N . VAL A 1 101 ? -9.960 -2.610 2.294 1.00 90.69 101 VAL A N 1
ATOM 826 C CA . VAL A 1 101 ? -9.074 -2.410 3.440 1.00 90.69 101 VAL A CA 1
ATOM 827 C C . VAL A 1 101 ? -9.139 -0.935 3.824 1.00 90.69 101 VAL A C 1
ATOM 829 O O . VAL A 1 101 ? -8.647 -0.081 3.086 1.00 90.69 101 VAL A O 1
ATOM 832 N N . ASP A 1 102 ? -9.772 -0.625 4.954 1.00 89.25 102 ASP A N 1
ATOM 833 C CA . ASP A 1 102 ? -9.873 0.749 5.452 1.00 89.25 102 ASP A CA 1
ATOM 834 C C . ASP A 1 102 ? -8.636 1.119 6.280 1.00 89.25 102 ASP A C 1
ATOM 836 O O . ASP A 1 102 ? -8.375 0.559 7.343 1.00 89.25 102 ASP A O 1
ATOM 840 N N . MET A 1 103 ? -7.863 2.069 5.765 1.00 87.62 103 MET A N 1
ATOM 841 C CA . MET A 1 103 ? -6.666 2.629 6.387 1.00 87.62 103 MET A CA 1
ATOM 842 C C . MET A 1 103 ? -6.804 4.144 6.565 1.00 87.62 103 MET A C 1
ATOM 844 O O . MET A 1 103 ? -5.809 4.862 6.607 1.00 87.62 103 MET A O 1
ATOM 848 N N . THR A 1 104 ? -8.025 4.668 6.695 1.00 85.69 104 THR A N 1
ATOM 849 C CA . THR A 1 104 ? -8.268 6.105 6.925 1.00 85.69 104 THR A CA 1
ATOM 850 C C . THR A 1 104 ? -7.600 6.628 8.203 1.00 85.69 104 THR A C 1
ATOM 852 O O . THR A 1 104 ? -7.225 7.791 8.285 1.00 85.69 104 THR A O 1
ATOM 855 N N . LYS A 1 105 ? -7.319 5.765 9.181 1.00 78.50 105 LYS A N 1
ATOM 856 C CA . LYS A 1 105 ? -6.574 6.142 10.395 1.00 78.50 105 LYS A CA 1
ATOM 857 C C . LYS A 1 105 ? -5.055 6.242 10.198 1.00 78.50 105 LYS A C 1
ATOM 859 O O . LYS A 1 105 ? -4.342 6.616 11.122 1.00 78.50 105 LYS A O 1
ATOM 864 N N . VAL A 1 106 ? -4.524 5.925 9.012 1.00 79.25 106 VAL A N 1
ATOM 865 C CA . VAL A 1 106 ? -3.072 5.962 8.753 1.00 79.25 106 VAL A CA 1
ATOM 866 C C . VAL A 1 106 ? -2.491 7.379 8.882 1.00 79.25 106 VAL A C 1
ATOM 868 O O . VAL A 1 106 ? -1.344 7.531 9.289 1.00 79.25 106 VAL A O 1
ATOM 871 N N . ALA A 1 107 ? -3.277 8.430 8.614 1.00 67.88 107 ALA A N 1
ATOM 872 C CA . ALA A 1 107 ? -2.830 9.814 8.801 1.00 67.88 107 ALA A CA 1
ATOM 873 C C . ALA A 1 107 ? -2.577 10.168 10.279 1.00 67.88 107 ALA A C 1
ATOM 875 O O . ALA A 1 107 ? -1.736 11.027 10.565 1.00 67.88 107 ALA A O 1
ATOM 876 N N . ASP A 1 108 ? -3.224 9.469 11.215 1.00 70.31 108 ASP A N 1
ATOM 877 C CA . ASP A 1 108 ? -3.070 9.700 12.655 1.00 70.31 108 ASP A CA 1
ATOM 878 C C . ASP A 1 108 ? -1.704 9.212 13.164 1.00 70.31 108 ASP A C 1
ATOM 880 O O . ASP A 1 108 ? -1.198 9.710 14.167 1.00 70.31 108 ASP A O 1
ATOM 884 N N . ILE A 1 109 ? -1.039 8.307 12.434 1.00 67.31 109 ILE A N 1
ATOM 885 C CA . ILE A 1 109 ? 0.333 7.861 12.737 1.00 67.31 109 ILE A CA 1
ATOM 886 C C . ILE A 1 109 ? 1.306 9.042 12.677 1.00 67.31 109 ILE A C 1
ATOM 888 O O . ILE A 1 109 ? 2.246 9.114 13.464 1.00 67.31 109 ILE A O 1
ATOM 892 N N . SER A 1 110 ? 1.078 9.991 11.765 1.00 57.66 110 SER A N 1
ATOM 893 C CA . SER A 1 110 ? 1.874 11.221 11.682 1.00 57.66 110 SER A CA 1
ATOM 894 C C . SER A 1 110 ? 1.646 12.152 12.873 1.00 57.66 110 SER A C 1
ATOM 896 O O . SER A 1 110 ? 2.563 12.870 13.245 1.00 57.66 110 SER A O 1
ATOM 898 N N . GLN A 1 111 ? 0.448 12.148 13.468 1.00 57.47 111 GLN A N 1
ATOM 899 C CA . GLN A 1 111 ? 0.117 12.977 14.635 1.00 57.47 111 GLN A CA 1
ATOM 900 C C . GLN A 1 111 ? 0.656 12.385 15.941 1.00 57.47 111 GLN A C 1
ATOM 902 O O . GLN A 1 111 ? 0.986 13.119 16.865 1.00 57.47 111 GLN A O 1
ATOM 907 N N . GLN A 1 112 ? 0.776 11.058 16.018 1.00 52.59 112 GLN A N 1
ATOM 908 C CA . GLN A 1 112 ? 1.306 10.353 17.189 1.00 52.59 112 GLN A CA 1
ATOM 909 C C . GLN A 1 112 ? 2.821 10.482 17.354 1.00 52.59 112 GLN A C 1
ATOM 911 O O . GLN A 1 112 ? 3.385 9.933 18.300 1.00 52.59 112 GLN A O 1
ATOM 916 N N . ILE A 1 113 ? 3.507 11.148 16.425 1.00 50.59 113 ILE A N 1
ATOM 917 C CA . ILE A 1 113 ? 4.954 11.210 16.456 1.00 50.59 113 ILE A CA 1
ATOM 918 C C . ILE A 1 113 ? 5.384 12.638 16.185 1.00 50.59 113 ILE A C 1
ATOM 920 O O . ILE A 1 113 ? 5.082 13.167 15.122 1.00 50.59 113 ILE A O 1
ATOM 924 N N . GLU A 1 114 ? 6.132 13.211 17.128 1.00 46.88 114 GLU A N 1
ATOM 925 C CA . GLU A 1 114 ? 6.879 14.467 17.006 1.00 46.88 114 GLU A CA 1
ATOM 926 C C . GLU A 1 114 ? 7.904 14.364 15.862 1.00 46.88 114 GLU A C 1
ATOM 928 O O . GLU A 1 114 ? 9.114 14.232 16.038 1.00 46.88 114 GLU A O 1
ATOM 933 N N . LEU A 1 115 ? 7.417 14.331 14.631 1.00 51.78 115 LEU A N 1
ATOM 934 C CA . LEU A 1 115 ? 8.126 14.940 13.534 1.00 51.78 115 LEU A CA 1
ATOM 935 C C . LEU A 1 115 ? 7.929 16.448 13.763 1.00 51.78 115 LEU A C 1
ATOM 937 O O . LEU A 1 115 ? 6.844 16.871 14.160 1.00 51.78 115 LEU A O 1
ATOM 941 N N . THR A 1 116 ? 8.984 17.242 13.626 1.00 51.84 116 THR A N 1
ATOM 942 C CA . THR A 1 116 ? 8.955 18.707 13.758 1.00 51.84 116 THR A CA 1
ATOM 943 C C . THR A 1 116 ? 7.665 19.303 13.177 1.00 51.84 116 THR A C 1
ATOM 945 O O . THR A 1 116 ? 7.216 18.836 12.126 1.00 51.84 116 THR A O 1
ATOM 948 N N . GLU A 1 117 ? 7.064 20.290 13.858 1.00 46.75 117 GLU A N 1
ATOM 949 C CA . GLU A 1 117 ? 5.770 20.897 13.492 1.00 46.75 117 GLU A CA 1
ATOM 950 C C . GLU A 1 117 ? 5.551 20.964 11.967 1.00 46.75 117 GLU A C 1
ATOM 952 O O . GLU A 1 117 ? 6.356 21.537 11.234 1.00 46.75 117 GLU A O 1
ATOM 957 N N . GLY A 1 118 ? 4.464 20.347 11.484 1.00 53.28 118 GLY A N 1
ATOM 958 C CA . GLY A 1 118 ? 4.043 20.425 10.078 1.00 53.28 118 GLY A CA 1
ATOM 959 C C . GLY A 1 118 ? 4.367 19.221 9.181 1.00 53.28 118 GLY A C 1
ATOM 960 O O . GLY A 1 118 ? 4.069 19.259 7.990 1.00 53.28 118 GLY A O 1
ATOM 961 N N . THR A 1 119 ? 4.929 18.128 9.698 1.00 62.12 119 THR A N 1
ATOM 962 C CA . THR A 1 119 ? 5.326 16.963 8.877 1.00 62.12 119 THR A CA 1
ATOM 963 C C . THR A 1 119 ? 4.309 15.816 8.923 1.00 62.12 119 THR A C 1
ATOM 965 O O . THR A 1 119 ? 4.559 14.730 9.440 1.00 62.12 119 THR A O 1
ATOM 968 N N . TYR A 1 120 ? 3.147 16.039 8.314 1.00 72.81 120 TYR A N 1
ATOM 969 C CA . TYR A 1 120 ? 2.099 15.022 8.160 1.00 72.81 120 TYR A CA 1
ATOM 970 C C . TYR A 1 120 ? 2.420 14.025 7.040 1.00 72.81 120 TYR A C 1
ATOM 972 O O . TYR A 1 120 ? 3.115 14.376 6.080 1.00 72.81 120 TYR A O 1
ATOM 980 N N . LEU A 1 121 ? 1.915 12.791 7.148 1.00 78.94 121 LEU A N 1
ATOM 981 C CA . LEU A 1 121 ? 1.899 11.869 6.015 1.00 78.94 121 LEU A CA 1
ATOM 982 C C . LEU A 1 121 ? 1.047 12.467 4.898 1.00 78.94 121 LEU A C 1
ATOM 984 O O . LEU A 1 121 ? -0.020 13.036 5.139 1.00 78.94 121 LEU A O 1
ATOM 988 N N . VAL A 1 122 ? 1.537 12.326 3.676 1.00 83.06 122 VAL A N 1
ATOM 989 C CA . VAL A 1 122 ? 0.816 12.697 2.462 1.00 83.06 122 VAL A CA 1
ATOM 990 C C . VAL A 1 122 ? 0.703 11.490 1.541 1.00 83.06 122 VAL A C 1
ATOM 992 O O . VAL A 1 122 ? 1.411 10.496 1.700 1.00 83.06 122 VAL A O 1
ATOM 995 N N . ARG A 1 123 ? -0.167 11.594 0.532 1.00 86.62 123 ARG A N 1
ATOM 996 C CA . ARG A 1 123 ? -0.357 10.557 -0.491 1.00 86.62 123 ARG A CA 1
ATOM 997 C C . ARG A 1 123 ? 0.969 10.040 -1.062 1.00 86.62 123 ARG A C 1
ATOM 999 O O . ARG A 1 123 ? 1.157 8.833 -1.135 1.00 86.62 123 ARG A O 1
ATOM 1006 N N . SER A 1 124 ? 1.893 10.935 -1.414 1.00 85.38 124 SER A N 1
ATOM 1007 C CA . SER A 1 124 ? 3.164 10.553 -2.040 1.00 85.38 124 SER A CA 1
ATOM 1008 C C . SER A 1 124 ? 4.072 9.719 -1.130 1.00 85.38 124 SER A C 1
ATOM 1010 O O . SER A 1 124 ? 4.850 8.917 -1.637 1.00 85.38 124 SER A O 1
ATOM 1012 N N . ASP A 1 125 ? 3.956 9.840 0.197 1.00 86.00 125 ASP A N 1
ATOM 1013 C CA . ASP A 1 125 ? 4.674 8.967 1.136 1.00 86.00 125 ASP A CA 1
ATOM 1014 C C . ASP A 1 125 ? 4.124 7.530 1.067 1.00 86.00 125 ASP A C 1
ATOM 1016 O O . ASP A 1 125 ? 4.874 6.556 1.129 1.00 86.00 125 ASP A O 1
ATOM 1020 N N . PHE A 1 126 ? 2.804 7.397 0.909 1.00 88.38 126 PHE A N 1
ATOM 1021 C CA . PHE A 1 126 ? 2.130 6.108 0.767 1.00 88.38 126 PHE A CA 1
ATOM 1022 C C . PHE A 1 126 ? 2.378 5.481 -0.611 1.00 88.38 126 PHE A C 1
ATOM 1024 O O . PHE A 1 126 ? 2.597 4.272 -0.699 1.00 88.38 126 PHE A O 1
ATOM 1031 N N . ASP A 1 127 ? 2.417 6.306 -1.663 1.00 89.25 127 ASP A N 1
ATOM 1032 C CA . ASP A 1 127 ? 2.744 5.886 -3.028 1.00 89.25 127 ASP A CA 1
ATOM 1033 C C . ASP A 1 127 ? 4.116 5.200 -3.070 1.00 89.25 127 ASP A C 1
ATOM 1035 O O . ASP A 1 127 ? 4.214 4.099 -3.599 1.00 89.25 127 ASP A O 1
ATOM 1039 N N . VAL A 1 128 ? 5.146 5.771 -2.429 1.00 88.31 128 VAL A N 1
ATOM 1040 C CA . VAL A 1 128 ? 6.498 5.175 -2.367 1.00 88.31 128 VAL A CA 1
ATOM 1041 C C . VAL A 1 128 ? 6.476 3.764 -1.772 1.00 88.31 128 VAL A C 1
ATOM 1043 O O . VAL A 1 128 ? 7.113 2.854 -2.302 1.00 88.31 128 VAL A O 1
ATOM 1046 N N . VAL A 1 129 ? 5.734 3.557 -0.680 1.00 90.00 129 VAL A N 1
ATOM 1047 C CA . VAL A 1 129 ? 5.672 2.239 -0.033 1.00 90.00 129 VAL A CA 1
ATOM 1048 C C . VAL A 1 129 ? 4.887 1.238 -0.875 1.00 90.00 129 VAL A C 1
ATOM 1050 O O . VAL A 1 129 ? 5.283 0.079 -0.961 1.00 90.00 129 VAL A O 1
ATOM 1053 N N . LEU A 1 130 ? 3.800 1.657 -1.526 1.00 91.50 130 LEU A N 1
ATOM 1054 C CA . LEU A 1 130 ? 3.077 0.776 -2.440 1.00 91.50 130 LEU A CA 1
ATOM 1055 C C . LEU A 1 130 ? 3.904 0.447 -3.687 1.00 91.50 130 LEU A C 1
ATOM 1057 O O . LEU A 1 130 ? 3.926 -0.715 -4.079 1.00 91.50 130 LEU A O 1
ATOM 1061 N N . GLU A 1 131 ? 4.621 1.411 -4.269 1.00 90.25 131 GLU A N 1
ATOM 1062 C CA . GLU A 1 131 ? 5.537 1.172 -5.391 1.00 90.25 131 GLU A CA 1
ATOM 1063 C C . GLU A 1 131 ? 6.622 0.156 -5.021 1.00 90.25 131 GLU A C 1
ATOM 1065 O O . GLU A 1 131 ? 6.859 -0.773 -5.795 1.00 90.25 131 GLU A O 1
ATOM 1070 N N . TYR A 1 132 ? 7.190 0.239 -3.809 1.00 89.81 132 TYR A N 1
ATOM 1071 C CA . TYR A 1 132 ? 8.127 -0.770 -3.299 1.00 89.81 132 TYR A CA 1
ATOM 1072 C C . TYR A 1 132 ? 7.527 -2.186 -3.320 1.00 89.81 132 TYR A C 1
ATOM 1074 O O . TYR A 1 132 ? 8.185 -3.130 -3.749 1.00 89.81 132 TYR A O 1
ATOM 1082 N N . LEU A 1 133 ? 6.255 -2.354 -2.933 1.00 91.06 133 LEU A N 1
ATOM 1083 C CA . LEU A 1 133 ? 5.610 -3.674 -2.947 1.00 91.06 133 LEU A CA 1
ATOM 1084 C C . LEU A 1 133 ? 5.477 -4.271 -4.354 1.00 91.06 133 LEU A C 1
ATOM 1086 O O . LEU A 1 133 ? 5.414 -5.497 -4.475 1.00 91.06 133 LEU A O 1
ATOM 1090 N N . TYR A 1 134 ? 5.412 -3.438 -5.395 1.00 88.75 134 TYR A N 1
ATOM 1091 C CA . TYR A 1 134 ? 5.333 -3.884 -6.788 1.00 88.75 134 TYR A CA 1
ATOM 1092 C C . TYR A 1 134 ? 6.705 -4.050 -7.445 1.00 88.75 134 TYR A C 1
ATOM 1094 O O . TYR A 1 134 ? 6.865 -4.961 -8.252 1.00 88.75 134 TYR A O 1
ATOM 1102 N N . GLY A 1 135 ? 7.660 -3.171 -7.138 1.00 83.31 135 GLY A N 1
ATOM 1103 C CA . GLY A 1 135 ? 8.941 -3.094 -7.840 1.00 83.31 135 GLY A CA 1
ATOM 1104 C C . GLY A 1 135 ? 10.132 -3.726 -7.122 1.00 83.31 135 GLY A C 1
ATOM 1105 O O . GLY A 1 135 ? 11.165 -3.901 -7.761 1.00 83.31 135 GLY A O 1
ATOM 1106 N N . ASP A 1 136 ? 10.030 -4.037 -5.824 1.00 81.31 136 ASP A N 1
ATOM 1107 C CA . ASP A 1 136 ? 11.174 -4.458 -4.986 1.00 81.31 136 ASP A CA 1
ATOM 1108 C C . ASP A 1 136 ? 12.347 -3.471 -4.995 1.00 81.31 136 ASP A C 1
ATOM 1110 O O . ASP A 1 136 ? 13.487 -3.822 -4.711 1.00 81.31 136 ASP A O 1
ATOM 1114 N N . ASN A 1 137 ? 12.065 -2.216 -5.333 1.00 77.31 137 ASN A N 1
ATOM 1115 C CA . ASN A 1 137 ? 13.052 -1.160 -5.394 1.00 77.31 137 ASN A CA 1
ATOM 1116 C C . ASN A 1 137 ? 12.479 0.076 -4.715 1.00 77.31 137 ASN A C 1
ATOM 1118 O O . ASN A 1 137 ? 11.465 0.633 -5.148 1.00 77.31 137 ASN A O 1
ATOM 1122 N N . LEU A 1 138 ? 13.119 0.496 -3.628 1.00 75.31 138 LEU A N 1
ATOM 1123 C CA . LEU A 1 138 ? 12.828 1.777 -3.019 1.00 75.31 138 LEU A CA 1
ATOM 1124 C C . LEU A 1 138 ? 13.542 2.847 -3.847 1.00 75.31 138 LEU A C 1
ATOM 1126 O O . LEU A 1 138 ? 14.764 2.943 -3.816 1.00 75.31 138 LEU A O 1
ATOM 1130 N N . ASN A 1 139 ? 12.802 3.671 -4.589 1.00 66.81 139 ASN A N 1
ATOM 1131 C CA . ASN A 1 139 ? 13.414 4.796 -5.294 1.00 66.81 139 ASN A CA 1
ATOM 1132 C C . ASN A 1 139 ? 13.855 5.868 -4.279 1.00 66.81 139 ASN A C 1
ATOM 1134 O O . ASN A 1 139 ? 13.075 6.745 -3.911 1.00 66.81 139 ASN A O 1
ATOM 1138 N N . ILE A 1 140 ? 15.101 5.766 -3.803 1.00 62.00 140 ILE A N 1
ATOM 1139 C CA . ILE A 1 140 ? 15.703 6.663 -2.797 1.00 62.00 140 ILE A CA 1
ATOM 1140 C C . ILE A 1 140 ? 16.200 7.977 -3.424 1.00 62.00 140 ILE A C 1
ATOM 1142 O O . ILE A 1 140 ? 16.637 8.884 -2.712 1.00 62.00 140 ILE A O 1
ATOM 1146 N N . ASN A 1 141 ? 16.121 8.133 -4.750 1.00 54.44 141 ASN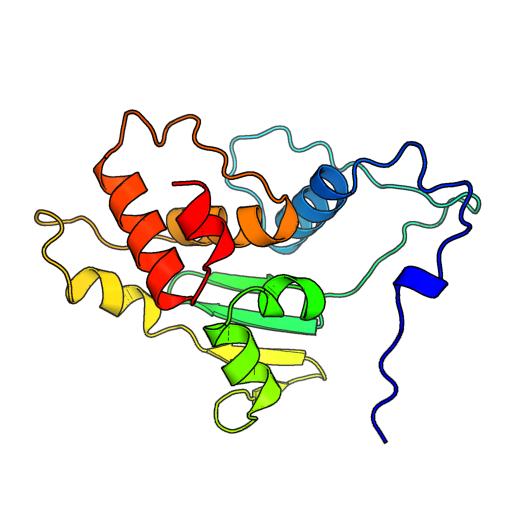 A N 1
ATOM 1147 C CA . ASN A 1 141 ? 16.518 9.377 -5.402 1.00 54.44 141 ASN A CA 1
ATOM 1148 C C . ASN A 1 141 ? 15.596 10.513 -4.913 1.00 54.44 141 ASN A C 1
ATOM 1150 O O . ASN A 1 141 ? 14.388 10.498 -5.140 1.00 54.44 141 ASN A O 1
ATOM 1154 N N . GLY A 1 142 ? 16.164 11.462 -4.160 1.00 55.31 142 GLY A N 1
ATOM 1155 C CA . GLY A 1 142 ? 15.435 12.545 -3.482 1.00 55.31 142 GLY A CA 1
ATOM 1156 C C . GLY A 1 142 ? 14.977 12.255 -2.041 1.00 55.31 142 GLY A C 1
ATOM 1157 O O . GLY A 1 142 ? 14.441 13.148 -1.394 1.00 55.31 142 GLY A O 1
ATOM 1158 N N . LEU A 1 143 ? 15.188 11.043 -1.509 1.00 59.62 143 LEU A N 1
ATOM 1159 C CA . LEU A 1 143 ? 15.004 10.710 -0.081 1.00 59.62 143 LEU A CA 1
ATOM 1160 C C . LEU A 1 143 ? 16.275 10.971 0.744 1.00 59.62 143 LEU A C 1
ATOM 1162 O O . LEU A 1 143 ? 16.173 11.272 1.930 1.00 59.62 143 LEU A O 1
ATOM 1166 N N . ALA A 1 144 ? 17.456 10.863 0.125 1.00 55.31 144 ALA A N 1
ATOM 1167 C CA . ALA A 1 144 ? 18.746 11.053 0.797 1.00 55.31 144 ALA A CA 1
ATOM 1168 C C . ALA A 1 144 ? 18.944 12.486 1.331 1.00 55.31 144 ALA A C 1
ATOM 1170 O O . ALA A 1 144 ? 19.529 12.664 2.398 1.00 55.31 144 ALA A O 1
ATOM 1171 N N . ASP A 1 145 ? 18.390 13.483 0.634 1.00 60.25 145 ASP A N 1
ATOM 1172 C CA . ASP A 1 145 ? 18.471 14.897 1.025 1.00 60.25 145 ASP A CA 1
ATOM 1173 C C . ASP A 1 145 ? 17.290 15.344 1.912 1.00 60.25 145 ASP A C 1
ATOM 1175 O O . ASP A 1 145 ? 17.337 16.411 2.524 1.00 60.25 145 ASP A O 1
ATOM 1179 N N . ASP A 1 146 ? 16.242 14.516 2.035 1.00 73.12 146 ASP A N 1
ATOM 1180 C CA . ASP A 1 146 ? 15.050 14.782 2.848 1.00 73.12 146 ASP A CA 1
ATOM 1181 C C . ASP A 1 146 ? 14.898 13.735 3.963 1.00 73.12 146 ASP A C 1
ATOM 1183 O O . ASP A 1 146 ? 14.096 12.792 3.914 1.00 73.12 146 ASP A O 1
ATOM 1187 N N . LEU A 1 147 ? 15.667 13.949 5.036 1.00 75.75 147 LEU A N 1
ATOM 1188 C CA . LEU A 1 147 ? 15.601 13.166 6.272 1.00 75.75 147 LEU A CA 1
ATOM 1189 C C . LEU A 1 147 ? 14.174 13.101 6.855 1.00 75.75 147 LEU A C 1
ATOM 1191 O O . LEU A 1 147 ? 13.830 12.143 7.554 1.00 75.75 147 LEU A O 1
ATOM 1195 N N . GLY A 1 148 ? 13.338 14.111 6.593 1.00 77.31 148 GLY A N 1
ATOM 1196 C CA . GLY A 1 148 ? 11.939 14.136 7.007 1.00 77.31 148 GLY A CA 1
ATOM 1197 C C . GLY A 1 148 ? 11.125 13.073 6.279 1.00 77.31 148 GLY A C 1
ATOM 1198 O O . GLY A 1 148 ? 10.447 12.268 6.924 1.00 77.31 148 GLY A O 1
ATOM 1199 N N . LYS A 1 149 ? 11.244 13.017 4.952 1.00 78.50 149 LYS A N 1
ATOM 1200 C CA . LYS A 1 149 ? 10.579 12.016 4.111 1.00 78.50 149 LYS A CA 1
ATOM 1201 C C . LYS A 1 149 ? 11.045 10.598 4.440 1.00 78.50 149 LYS A C 1
ATOM 1203 O O . LYS A 1 149 ? 10.206 9.726 4.653 1.00 78.50 149 LYS A O 1
ATOM 1208 N N . LEU A 1 150 ? 12.350 10.373 4.621 1.00 81.00 150 LEU A N 1
ATOM 1209 C CA . LEU A 1 150 ? 12.872 9.055 5.012 1.00 81.00 150 LEU A CA 1
ATOM 1210 C C . LEU A 1 150 ? 12.262 8.564 6.333 1.00 81.00 150 LEU A C 1
ATOM 1212 O O . LEU A 1 150 ? 11.785 7.432 6.422 1.00 81.00 150 LEU A O 1
ATOM 1216 N N . LYS A 1 151 ? 12.195 9.434 7.350 1.00 81.31 151 LYS A N 1
ATOM 1217 C CA . LYS A 1 151 ? 11.561 9.106 8.637 1.00 81.31 151 LYS A CA 1
ATOM 1218 C C . LYS A 1 151 ? 10.093 8.710 8.475 1.00 81.31 151 LYS A C 1
ATOM 1220 O O . LYS A 1 151 ? 9.643 7.805 9.180 1.00 81.31 151 LYS A O 1
ATOM 1225 N N . LYS A 1 152 ? 9.344 9.364 7.579 1.00 82.31 152 LYS A N 1
ATOM 1226 C CA . LYS A 1 152 ? 7.947 9.004 7.289 1.00 82.31 152 LYS A CA 1
ATOM 1227 C C . LYS A 1 152 ? 7.847 7.613 6.667 1.00 82.31 152 LYS A C 1
ATOM 1229 O O . LYS A 1 152 ? 7.056 6.808 7.155 1.00 82.31 152 LYS A O 1
ATOM 1234 N N . ILE A 1 153 ? 8.688 7.307 5.677 1.00 85.81 153 ILE A N 1
ATOM 1235 C CA . ILE A 1 153 ? 8.717 5.991 5.022 1.00 85.81 153 ILE A CA 1
ATOM 1236 C C . ILE A 1 153 ? 9.052 4.878 6.021 1.00 85.81 153 ILE A C 1
ATOM 1238 O O . ILE A 1 153 ? 8.307 3.906 6.096 1.00 85.81 153 ILE A O 1
ATOM 1242 N N . VAL A 1 154 ? 10.083 5.043 6.864 1.00 84.94 154 VAL A N 1
ATOM 1243 C CA . VAL A 1 154 ? 10.428 4.059 7.916 1.00 84.94 154 VAL A CA 1
ATOM 1244 C C . VAL A 1 154 ? 9.237 3.791 8.839 1.00 84.94 154 VAL A C 1
ATOM 1246 O O . VAL A 1 154 ? 8.931 2.649 9.181 1.00 84.94 154 VAL A O 1
ATOM 1249 N N . LYS A 1 155 ? 8.550 4.847 9.280 1.00 83.81 155 LYS A N 1
ATOM 1250 C CA . LYS A 1 155 ? 7.402 4.721 10.187 1.00 83.81 155 LYS A CA 1
ATOM 1251 C C . LYS A 1 155 ? 6.228 4.023 9.519 1.00 83.81 155 LYS A C 1
ATOM 1253 O O . LYS A 1 155 ? 5.621 3.145 10.130 1.00 83.81 155 LYS A O 1
ATOM 1258 N N . LEU A 1 156 ? 5.940 4.382 8.271 1.00 87.19 156 LEU A N 1
ATOM 1259 C CA . LEU A 1 156 ? 4.896 3.742 7.489 1.00 87.19 156 LEU A CA 1
ATOM 1260 C C . LEU A 1 156 ? 5.221 2.260 7.246 1.00 87.19 156 LEU A C 1
ATOM 1262 O O . LEU A 1 156 ? 4.350 1.414 7.425 1.00 87.19 156 LEU A O 1
ATOM 1266 N N . ALA A 1 157 ? 6.481 1.931 6.950 1.00 88.94 157 ALA A N 1
ATOM 1267 C CA . ALA A 1 157 ? 6.955 0.559 6.795 1.00 88.94 157 ALA A CA 1
ATOM 1268 C C . ALA A 1 157 ? 6.773 -0.272 8.073 1.00 88.94 157 ALA A C 1
ATOM 1270 O O . ALA A 1 157 ? 6.290 -1.404 8.015 1.00 88.94 157 ALA A O 1
ATOM 1271 N N . ARG A 1 158 ? 7.089 0.303 9.241 1.00 87.69 158 ARG A N 1
ATOM 1272 C CA . ARG A 1 158 ? 6.844 -0.339 10.543 1.00 87.69 158 ARG A CA 1
ATOM 1273 C C . ARG A 1 158 ? 5.360 -0.551 10.811 1.00 87.69 158 ARG A C 1
ATOM 1275 O O . ARG A 1 158 ? 4.980 -1.636 11.235 1.00 87.69 158 ARG A O 1
ATOM 1282 N N . TYR A 1 159 ? 4.526 0.455 10.554 1.00 88.31 159 TYR A N 1
ATOM 1283 C CA . TYR A 1 159 ? 3.078 0.342 10.738 1.00 88.31 159 TYR A CA 1
ATOM 1284 C C . TYR A 1 159 ? 2.468 -0.741 9.843 1.00 88.31 159 TYR A C 1
ATOM 1286 O O . TYR A 1 159 ? 1.680 -1.564 10.303 1.00 88.31 159 TYR A O 1
ATOM 1294 N N . LEU A 1 160 ? 2.876 -0.773 8.573 1.00 90.19 160 LEU A N 1
ATOM 1295 C CA . LEU A 1 160 ? 2.439 -1.772 7.604 1.00 90.19 160 LEU A CA 1
ATOM 1296 C C . LEU A 1 160 ? 3.074 -3.149 7.832 1.00 90.19 160 LEU A C 1
ATOM 1298 O O . LEU A 1 160 ? 2.703 -4.092 7.133 1.00 90.19 160 LEU A O 1
ATOM 1302 N N . ASP A 1 161 ? 3.978 -3.298 8.803 1.00 91.12 161 ASP A N 1
ATOM 1303 C CA . ASP A 1 161 ? 4.670 -4.553 9.097 1.00 91.12 161 ASP A CA 1
ATOM 1304 C C . ASP A 1 161 ? 5.390 -5.090 7.843 1.00 91.12 161 ASP A C 1
ATOM 1306 O O . ASP A 1 161 ? 5.056 -6.147 7.299 1.00 91.12 161 ASP A O 1
ATOM 1310 N N . LEU A 1 162 ? 6.326 -4.277 7.328 1.00 90.31 162 LEU A N 1
ATOM 1311 C CA . LEU A 1 162 ? 7.148 -4.542 6.141 1.00 90.31 162 LEU A CA 1
ATOM 1312 C C . LEU A 1 162 ? 8.608 -4.850 6.521 1.00 90.31 162 LEU A C 1
ATOM 1314 O O . LEU A 1 162 ? 9.475 -3.987 6.380 1.00 90.31 162 LEU A O 1
ATOM 1318 N N . PRO A 1 163 ? 8.919 -6.074 6.987 1.00 78.44 163 PRO A N 1
ATOM 1319 C CA . PRO A 1 163 ? 10.260 -6.415 7.460 1.00 78.44 163 PRO A CA 1
ATOM 1320 C C . PRO A 1 163 ? 11.328 -6.395 6.357 1.00 78.44 163 PRO A C 1
ATOM 1322 O O . PRO A 1 163 ? 12.466 -6.058 6.654 1.00 78.44 163 PRO A O 1
ATOM 1325 N N . ALA A 1 164 ? 10.976 -6.717 5.105 1.00 78.56 164 ALA A N 1
ATOM 1326 C CA . ALA A 1 164 ? 11.918 -6.686 3.979 1.00 78.56 164 ALA A CA 1
ATOM 1327 C C . ALA A 1 164 ? 12.414 -5.258 3.700 1.00 78.56 164 ALA A C 1
ATOM 1329 O O . ALA A 1 164 ? 13.614 -5.018 3.672 1.00 78.56 164 ALA A O 1
ATOM 1330 N N . LEU A 1 165 ? 11.489 -4.293 3.646 1.00 77.19 165 LEU A N 1
ATOM 1331 C CA . LEU A 1 165 ? 11.823 -2.880 3.471 1.00 77.19 165 LEU A CA 1
ATOM 1332 C C . LEU A 1 165 ? 12.710 -2.369 4.611 1.00 77.19 165 LEU A C 1
ATOM 1334 O O . LEU A 1 165 ? 13.657 -1.632 4.386 1.00 77.19 165 LEU A O 1
ATOM 1338 N N . MET A 1 166 ? 12.438 -2.806 5.842 1.00 75.25 166 MET A N 1
ATOM 1339 C CA . MET A 1 166 ? 13.229 -2.432 7.016 1.00 75.25 166 MET A CA 1
ATOM 1340 C C . MET A 1 166 ? 14.655 -3.009 7.028 1.00 75.25 166 MET A C 1
ATOM 1342 O O . MET A 1 166 ? 15.463 -2.531 7.814 1.00 75.25 166 MET A O 1
ATOM 1346 N N . GLN A 1 167 ? 14.957 -4.040 6.231 1.00 73.62 167 GLN A N 1
ATOM 1347 C CA . GLN A 1 167 ? 16.314 -4.589 6.088 1.00 73.62 167 GLN A CA 1
ATOM 1348 C C . GLN A 1 167 ? 17.141 -3.847 5.031 1.00 73.62 167 GLN A C 1
ATOM 1350 O O . GLN A 1 167 ? 18.366 -3.911 5.071 1.00 73.62 167 GLN A O 1
ATOM 1355 N N . GLU A 1 168 ? 16.478 -3.169 4.093 1.00 63.28 168 GLU A N 1
ATOM 1356 C CA . GLU A 1 168 ? 17.108 -2.399 3.013 1.00 63.28 168 GLU A CA 1
ATOM 1357 C C . GLU A 1 168 ? 17.428 -0.943 3.410 1.00 63.28 168 GLU A C 1
ATOM 1359 O O . GLU A 1 168 ? 18.135 -0.255 2.673 1.00 63.28 168 GLU A O 1
ATOM 1364 N N . MET A 1 169 ? 16.914 -0.474 4.556 1.00 64.38 169 MET A N 1
ATOM 1365 C CA . MET A 1 169 ? 17.082 0.887 5.097 1.00 64.38 169 MET A CA 1
ATOM 1366 C C . MET A 1 169 ? 18.112 0.945 6.223 1.00 64.38 169 MET A C 1
ATOM 1368 O O . MET A 1 169 ? 18.862 1.946 6.262 1.00 64.38 169 MET A O 1
#

Foldseek 3Di:
DDPDPPPVVPDDPVVVPPDLQLLLLLLLQCVQFPDDPPDPSDNPQDADPVRDRPDDFFQEWEDELAGIGRHHPVLLCLQVQVVCCVPVVPQWDQDPNHTYHYPNCVQCLQVVDPPDPPLTDDPVLVSQVSSCSRNVDRPCVVVVVPVSSVVSNCSSCVVSRNVSVVVVD

Sequence (169 aa):
MSKRFNWLSAWPRNQLEEMDMSNYLLNMFRSLNGGSKDDDAQSVVYQRSDNQPLIVPPNVMIKTPWFEYKVHDFIVKRSGLIRRMIEQSSDVAIVDGKYVVDMTKVADISQQIELTEGTYLVRSDFDVVLEYLYGDNLNINGLADDLGKLKKIVKLARYLDLPALMQEM

Radius of gyration: 17.15 Å; chains: 1; bounding box: 37×45×46 Å